Protein AF-A0A349YJ76-F1 (afdb_monomer_lite)

Radius of gyration: 10.64 Å; chains: 1; bounding box: 26×26×20 Å

Foldseek 3Di:
DDDLVVQPAPDPPDQWKWWAAPNDTFTFDQGPVNQWTAGPVSPDIGGPVRTPDMDGDDD

Secondary structure (DSSP, 8-state):
---HHHHS-S---SPPEEEEETTEEEEEEEPTTSSEEEETTSS-EEETTT-SEEEPPP-

Structure (mmCIF, N/CA/C/O backbone):
data_AF-A0A349YJ76-F1
#
_entry.id   AF-A0A349YJ76-F1
#
loop_
_atom_site.group_PDB
_atom_site.id
_atom_site.type_symbol
_atom_site.label_atom_id
_atom_site.label_alt_id
_atom_site.label_comp_id
_atom_site.label_asym_id
_atom_site.label_entity_id
_atom_site.label_seq_id
_atom_site.pdbx_PDB_ins_code
_atom_site.Cartn_x
_atom_site.Cartn_y
_atom_site.Cartn_z
_atom_site.occupancy
_atom_site.B_iso_or_equiv
_atom_site.auth_seq_id
_atom_site.auth_comp_id
_atom_site.auth_asym_id
_atom_site.auth_atom_id
_atom_site.pdbx_PDB_model_num
ATOM 1 N N . MET A 1 1 ? -9.681 -12.967 7.311 1.00 53.75 1 MET A N 1
ATOM 2 C CA . MET A 1 1 ? -9.860 -12.239 6.036 1.00 53.75 1 MET A CA 1
ATOM 3 C C . MET A 1 1 ? -9.939 -10.757 6.373 1.00 53.75 1 MET A C 1
ATOM 5 O O . MET A 1 1 ? -10.897 -10.347 7.016 1.00 53.75 1 MET A O 1
ATOM 9 N N . VAL A 1 2 ? -8.886 -9.991 6.084 1.00 55.44 2 VAL A N 1
ATOM 10 C CA . VAL A 1 2 ? -8.807 -8.563 6.440 1.00 55.44 2 VAL A CA 1
ATOM 11 C C . VAL A 1 2 ? -9.686 -7.772 5.469 1.00 55.44 2 VAL A C 1
ATOM 13 O O . VAL A 1 2 ? -9.548 -7.910 4.256 1.00 55.44 2 VAL A O 1
ATOM 16 N N . SER A 1 3 ? -10.638 -6.993 5.988 1.00 61.78 3 SER A N 1
ATOM 17 C CA . SER A 1 3 ? -11.550 -6.194 5.162 1.00 61.78 3 SER A CA 1
ATOM 18 C C . SER A 1 3 ? -10.898 -4.864 4.792 1.00 61.78 3 SER A C 1
ATOM 20 O O . SER A 1 3 ? -10.572 -4.058 5.667 1.00 61.78 3 SER A O 1
ATOM 22 N N . ILE A 1 4 ? -10.758 -4.624 3.486 1.00 58.91 4 ILE A N 1
ATOM 23 C CA . ILE A 1 4 ? -10.206 -3.390 2.908 1.00 58.91 4 ILE A CA 1
ATOM 24 C C . ILE A 1 4 ? -10.927 -2.158 3.459 1.00 58.91 4 ILE A C 1
ATOM 26 O O . ILE A 1 4 ? -10.272 -1.194 3.827 1.00 58.91 4 ILE A O 1
ATOM 30 N N . LYS A 1 5 ? -12.258 -2.215 3.623 1.00 61.69 5 LYS A N 1
ATOM 31 C CA . LYS A 1 5 ? -13.078 -1.080 4.087 1.00 61.69 5 LYS A CA 1
ATOM 32 C C . LYS A 1 5 ? -12.676 -0.521 5.456 1.00 61.69 5 LYS A C 1
ATOM 34 O O . LYS A 1 5 ? -12.977 0.634 5.726 1.00 61.69 5 LYS A O 1
ATOM 39 N N . VAL A 1 6 ? -12.037 -1.322 6.310 1.00 63.34 6 VAL A N 1
ATOM 40 C CA . VAL A 1 6 ? -11.576 -0.884 7.640 1.00 63.34 6 VAL A CA 1
ATOM 41 C C . VAL A 1 6 ? -10.236 -0.144 7.552 1.00 63.34 6 VAL A C 1
ATOM 43 O O . VAL A 1 6 ? -9.946 0.683 8.405 1.00 63.34 6 VAL A O 1
ATOM 46 N N . HIS A 1 7 ? -9.458 -0.409 6.500 1.00 60.47 7 HIS A N 1
ATOM 47 C CA . HIS A 1 7 ? -8.086 0.071 6.337 1.00 60.47 7 HIS A CA 1
ATOM 48 C C . HIS A 1 7 ? -7.942 1.102 5.214 1.00 60.47 7 HIS A C 1
ATOM 50 O O . HIS A 1 7 ? -6.833 1.568 4.989 1.00 60.47 7 HIS A O 1
ATOM 56 N N . ILE A 1 8 ? -9.025 1.468 4.506 1.00 59.84 8 ILE A N 1
ATOM 57 C CA . ILE A 1 8 ? -8.993 2.601 3.569 1.00 59.84 8 ILE A CA 1
ATOM 58 C C . ILE A 1 8 ? -8.585 3.834 4.387 1.00 59.84 8 ILE A C 1
ATOM 60 O O . ILE A 1 8 ? -9.350 4.231 5.275 1.00 59.84 8 ILE A O 1
ATOM 64 N N . PRO A 1 9 ? -7.418 4.442 4.111 1.00 54.84 9 PRO A N 1
ATOM 65 C CA . PRO A 1 9 ? -6.993 5.645 4.806 1.00 54.84 9 PRO A CA 1
ATOM 66 C C . PRO A 1 9 ? -8.070 6.717 4.626 1.00 54.84 9 PRO A C 1
ATOM 68 O O . PRO A 1 9 ? -8.421 7.072 3.499 1.00 54.84 9 PRO A O 1
ATOM 71 N N . LYS A 1 10 ? -8.632 7.234 5.727 1.00 56.72 10 LYS A N 1
ATOM 72 C CA . LYS A 1 10 ? -9.611 8.339 5.670 1.00 56.72 10 LYS A CA 1
ATOM 73 C C . LYS A 1 10 ? -8.983 9.62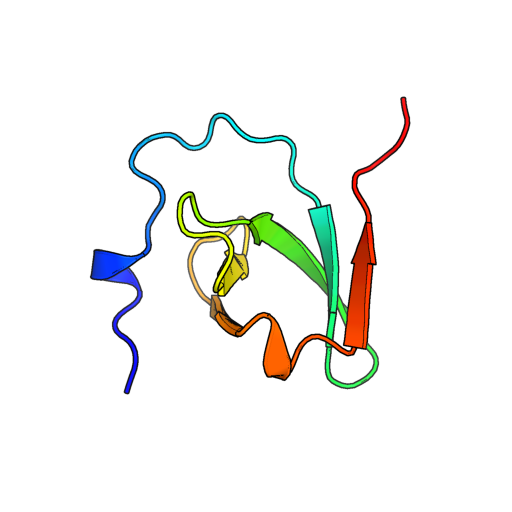1 5.124 1.00 56.72 10 LYS A C 1
ATOM 75 O O . LYS A 1 10 ? -9.697 10.500 4.645 1.00 56.72 10 LYS A O 1
ATOM 80 N N . SER A 1 11 ? -7.657 9.710 5.173 1.00 51.44 11 SER A N 1
ATOM 81 C CA . SER A 1 11 ? -6.874 10.707 4.469 1.00 51.44 11 SER A CA 1
ATOM 82 C C . SER A 1 11 ? -5.882 9.983 3.555 1.00 51.44 11 SER A C 1
ATOM 84 O O . SER A 1 11 ? -4.98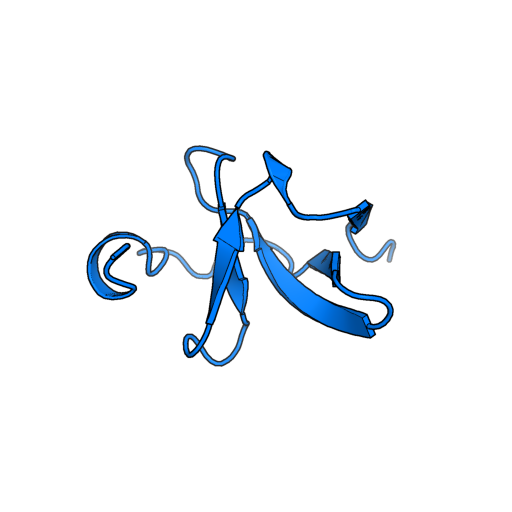6 9.289 4.016 1.00 51.44 11 SER A O 1
ATOM 86 N N . ALA A 1 12 ? -6.045 10.120 2.240 1.00 52.59 12 ALA A N 1
ATOM 87 C CA . ALA A 1 12 ? -5.045 9.711 1.249 1.00 52.59 12 ALA A CA 1
ATOM 88 C C . ALA A 1 12 ? -3.906 10.751 1.168 1.00 52.59 12 ALA A C 1
ATOM 90 O O . ALA A 1 12 ? -3.492 11.140 0.079 1.00 52.59 12 ALA A O 1
ATOM 91 N N . LYS A 1 13 ? -3.501 11.316 2.316 1.00 50.22 13 LYS A N 1
ATOM 92 C CA . LYS A 1 13 ? -2.563 12.446 2.377 1.00 50.22 13 LYS A CA 1
ATOM 93 C C . LYS A 1 13 ? -1.099 12.029 2.366 1.00 50.22 13 LYS A C 1
ATOM 95 O O . LYS A 1 13 ? -0.255 12.905 2.200 1.00 50.22 13 LYS A O 1
ATOM 100 N N . ASP A 1 14 ? -0.805 10.743 2.489 1.00 66.75 14 ASP A N 1
ATOM 101 C CA . ASP A 1 14 ? 0.574 10.296 2.576 1.00 66.75 14 ASP A CA 1
ATOM 102 C C . ASP A 1 14 ? 1.145 9.959 1.207 1.00 66.75 14 ASP A C 1
ATOM 104 O O . ASP A 1 14 ? 0.504 9.347 0.350 1.00 66.75 14 ASP A O 1
ATOM 108 N N . THR A 1 15 ? 2.371 10.427 0.999 1.00 79.44 15 THR A N 1
ATOM 109 C CA . THR A 1 15 ? 3.179 10.157 -0.182 1.00 79.44 15 THR A CA 1
ATOM 110 C C . THR A 1 15 ? 3.167 8.653 -0.469 1.00 79.44 15 THR A C 1
ATOM 112 O O . THR A 1 15 ? 3.523 7.870 0.416 1.00 79.44 15 THR A O 1
ATOM 115 N N . PRO A 1 16 ? 2.763 8.220 -1.678 1.00 86.88 16 PRO A N 1
ATOM 116 C CA . PRO A 1 16 ? 2.772 6.806 -2.014 1.00 86.88 16 PRO A CA 1
ATOM 117 C C . PRO A 1 16 ? 4.196 6.260 -1.919 1.00 86.88 16 PRO A C 1
ATOM 119 O O . PRO A 1 16 ? 5.150 6.925 -2.317 1.00 86.88 16 PRO A O 1
ATOM 122 N N . CYS A 1 17 ? 4.332 5.039 -1.423 1.00 90.06 17 CYS A N 1
ATOM 123 C CA . CYS A 1 17 ? 5.596 4.328 -1.317 1.00 90.06 17 CYS A CA 1
ATOM 124 C C . CYS A 1 17 ? 5.622 3.136 -2.276 1.00 90.06 17 CYS A C 1
ATOM 126 O O . CYS A 1 17 ? 4.586 2.556 -2.621 1.00 90.06 17 CYS A O 1
ATOM 128 N N . TRP A 1 18 ? 6.824 2.777 -2.718 1.00 93.88 18 TRP A N 1
ATOM 129 C CA . TRP A 1 18 ? 7.050 1.534 -3.438 1.00 93.88 18 TRP A CA 1
ATOM 130 C C . TRP A 1 18 ? 7.134 0.400 -2.434 1.00 93.88 18 TRP A C 1
ATOM 132 O O . TRP A 1 18 ? 7.959 0.459 -1.528 1.00 93.88 18 TRP A O 1
ATOM 142 N N . VAL A 1 19 ? 6.323 -0.636 -2.616 1.00 94.38 19 VAL A N 1
ATOM 143 C CA . VAL A 1 19 ? 6.389 -1.875 -1.837 1.00 94.38 19 VAL A CA 1
ATOM 144 C C . VAL A 1 19 ? 6.872 -3.008 -2.729 1.00 94.38 19 VAL A C 1
ATOM 146 O O . VAL A 1 19 ? 6.429 -3.139 -3.868 1.00 94.38 19 VAL A O 1
ATOM 149 N N . PHE A 1 20 ? 7.787 -3.825 -2.222 1.00 95.25 20 PHE A N 1
ATOM 150 C CA . PHE A 1 20 ? 8.274 -5.031 -2.877 1.00 95.25 20 PHE A CA 1
ATOM 151 C C . PHE A 1 20 ? 7.688 -6.258 -2.181 1.00 95.25 20 PHE A C 1
ATOM 153 O O . PHE A 1 20 ? 7.944 -6.499 -0.999 1.00 95.25 20 PHE A O 1
ATOM 160 N N . ILE A 1 21 ? 6.891 -7.030 -2.914 1.00 93.00 21 ILE A N 1
ATOM 161 C CA . ILE A 1 21 ? 6.212 -8.226 -2.415 1.00 93.00 21 ILE A CA 1
ATOM 162 C C . ILE A 1 21 ? 6.155 -9.288 -3.514 1.00 93.00 21 ILE A C 1
ATOM 164 O O . ILE A 1 21 ? 5.911 -8.972 -4.678 1.00 93.00 21 ILE A O 1
ATOM 168 N N . ASP A 1 22 ? 6.427 -10.545 -3.161 1.00 90.25 22 ASP A N 1
ATOM 169 C CA . ASP A 1 22 ? 6.394 -11.694 -4.080 1.00 90.25 22 ASP A CA 1
ATOM 170 C C . ASP A 1 22 ? 7.149 -11.467 -5.409 1.00 90.25 22 ASP A C 1
ATOM 172 O O . ASP A 1 22 ? 6.697 -11.850 -6.492 1.00 90.25 22 ASP A O 1
ATOM 176 N N . GLY A 1 23 ? 8.307 -10.802 -5.345 1.00 91.94 23 GLY A N 1
ATOM 177 C CA . GLY A 1 23 ? 9.134 -10.528 -6.524 1.00 91.94 23 GLY A CA 1
ATOM 178 C C . GLY A 1 23 ? 8.633 -9.386 -7.415 1.00 91.94 23 GLY A C 1
ATOM 179 O O . GLY A 1 23 ? 9.137 -9.223 -8.527 1.00 91.94 23 GLY A O 1
ATOM 180 N N . LYS A 1 24 ? 7.645 -8.601 -6.970 1.00 92.94 24 LYS A N 1
ATOM 181 C CA . LYS A 1 24 ? 7.049 -7.500 -7.737 1.00 92.94 24 LYS A CA 1
ATOM 182 C C . LYS A 1 24 ? 6.998 -6.218 -6.922 1.00 92.94 24 LYS A C 1
ATOM 184 O O . LYS A 1 24 ? 6.855 -6.245 -5.704 1.00 92.94 24 LYS A O 1
ATOM 189 N N . TYR A 1 25 ? 7.075 -5.096 -7.628 1.00 93.75 25 TYR A N 1
ATOM 190 C CA . TYR A 1 25 ? 6.811 -3.786 -7.053 1.00 93.75 25 TYR A CA 1
ATOM 191 C C . TYR A 1 25 ? 5.340 -3.415 -7.225 1.00 93.75 25 TYR A C 1
ATOM 193 O O . TYR A 1 25 ? 4.760 -3.647 -8.287 1.00 93.75 25 TYR A O 1
ATOM 201 N N . ASP A 1 26 ? 4.763 -2.814 -6.193 1.00 93.56 26 ASP A N 1
ATOM 202 C CA . ASP A 1 26 ? 3.460 -2.159 -6.240 1.00 93.56 26 ASP A CA 1
ATOM 203 C C . ASP A 1 26 ? 3.561 -0.777 -5.586 1.00 93.56 26 ASP A C 1
ATOM 205 O O . ASP A 1 26 ? 4.479 -0.513 -4.805 1.00 93.56 26 ASP A O 1
ATOM 209 N N . LEU A 1 27 ? 2.628 0.109 -5.920 1.00 92.38 27 LEU A N 1
ATOM 210 C CA . LEU A 1 27 ? 2.538 1.426 -5.304 1.00 92.38 27 LEU A CA 1
ATOM 211 C C . LEU A 1 27 ? 1.421 1.411 -4.262 1.00 92.38 27 LEU A C 1
ATOM 213 O O . LEU A 1 27 ? 0.279 1.041 -4.557 1.00 92.38 27 LEU A O 1
ATOM 217 N N . ALA A 1 28 ? 1.746 1.809 -3.037 1.00 91.94 28 ALA A N 1
ATOM 218 C CA . ALA A 1 28 ? 0.827 1.708 -1.916 1.00 91.94 28 ALA A CA 1
ATOM 219 C C . ALA A 1 28 ? 0.987 2.856 -0.914 1.00 91.94 28 ALA A C 1
ATOM 221 O O . ALA A 1 28 ? 2.005 3.542 -0.868 1.00 91.94 28 ALA A O 1
ATOM 222 N N . TYR A 1 29 ? -0.034 3.042 -0.089 1.00 89.50 29 TYR A N 1
ATOM 223 C CA . TYR A 1 29 ? -0.030 3.926 1.068 1.00 89.50 29 TYR A CA 1
ATOM 224 C C . TYR A 1 29 ? 0.214 3.103 2.330 1.00 89.50 29 TYR A C 1
ATOM 226 O O . TYR A 1 29 ? -0.474 2.101 2.530 1.00 89.50 29 TYR A O 1
ATOM 234 N N . LEU A 1 30 ? 1.157 3.518 3.175 1.00 88.75 30 LEU A N 1
ATOM 235 C CA . LEU A 1 30 ? 1.293 2.978 4.530 1.00 88.75 30 LEU A CA 1
ATOM 236 C C . LEU A 1 30 ? 0.095 3.457 5.366 1.00 88.75 30 LEU A C 1
ATOM 238 O O . LEU A 1 30 ? -0.277 4.627 5.300 1.00 88.75 30 LEU A O 1
ATOM 242 N N . THR A 1 31 ? -0.557 2.555 6.095 1.00 85.69 31 THR A N 1
ATOM 243 C CA . THR A 1 31 ? -1.682 2.907 6.972 1.00 85.69 31 THR A CA 1
ATOM 244 C C . THR A 1 31 ? -1.212 3.710 8.186 1.00 85.69 31 THR A C 1
ATOM 246 O O . THR A 1 31 ? -0.067 3.589 8.602 1.00 85.69 31 THR A O 1
ATOM 249 N N . GLU A 1 32 ? -2.107 4.496 8.798 1.00 83.00 32 GLU A N 1
ATOM 250 C CA . GLU A 1 32 ? -1.788 5.337 9.973 1.00 83.00 32 GLU A CA 1
ATOM 251 C C . GLU A 1 32 ? -1.263 4.537 11.180 1.00 83.00 32 GLU A C 1
ATOM 253 O O . GLU A 1 32 ? -0.534 5.069 12.010 1.00 83.00 32 GLU A O 1
ATOM 258 N N . ASP A 1 33 ? -1.642 3.262 11.298 1.00 83.69 33 ASP A N 1
ATOM 259 C CA . ASP A 1 33 ? -1.141 2.357 12.335 1.00 83.69 33 ASP A CA 1
ATOM 260 C C . ASP A 1 33 ? 0.181 1.666 11.960 1.00 83.69 33 ASP A C 1
ATOM 262 O O . ASP A 1 33 ? 0.670 0.848 12.737 1.00 83.69 33 ASP A O 1
ATOM 266 N N . GLU A 1 34 ? 0.722 1.971 10.776 1.00 86.94 34 GLU A N 1
ATOM 267 C CA . GLU A 1 34 ? 1.956 1.447 10.181 1.00 86.94 34 GLU A CA 1
ATOM 268 C C . GLU A 1 34 ? 2.027 -0.088 10.095 1.00 86.94 34 GLU A C 1
ATOM 270 O O . GLU A 1 34 ? 3.102 -0.675 9.997 1.00 86.94 34 GLU A O 1
ATOM 275 N N . LYS A 1 35 ? 0.879 -0.777 10.113 1.00 88.81 35 LYS A N 1
ATOM 276 C CA . LYS A 1 35 ? 0.824 -2.252 10.063 1.00 88.81 35 LYS A CA 1
ATOM 277 C C . LYS A 1 35 ? 0.577 -2.804 8.671 1.00 88.81 35 LYS A C 1
ATOM 279 O O . LYS A 1 35 ? 0.862 -3.980 8.414 1.00 88.81 35 LYS A O 1
ATOM 284 N N . TYR A 1 36 ? 0.018 -1.986 7.787 1.00 90.19 36 TYR A N 1
ATOM 285 C CA . TYR A 1 36 ? -0.420 -2.417 6.474 1.00 90.19 36 TYR A CA 1
ATOM 286 C C . TYR A 1 36 ? -0.074 -1.390 5.405 1.00 90.19 36 TYR A C 1
ATOM 288 O O . TYR A 1 36 ? 0.029 -0.196 5.653 1.00 90.19 36 TYR A O 1
ATOM 296 N N . PHE A 1 37 ? 0.024 -1.872 4.178 1.00 90.75 37 PHE A N 1
ATOM 297 C CA . PHE A 1 37 ? 0.040 -1.059 2.981 1.00 90.75 37 PHE A CA 1
ATOM 298 C C . PHE A 1 37 ? -1.247 -1.290 2.209 1.00 90.75 37 PHE A C 1
ATOM 300 O O . PHE A 1 37 ? -1.678 -2.432 2.046 1.00 90.75 37 PHE A O 1
ATOM 307 N N . VAL A 1 38 ? -1.847 -0.226 1.695 1.00 90.31 38 VAL A N 1
ATOM 308 C CA . VAL A 1 38 ? -3.026 -0.295 0.829 1.00 90.31 38 VAL A CA 1
ATOM 309 C C . VAL A 1 38 ? -2.622 0.151 -0.561 1.00 90.31 38 VAL A C 1
ATOM 311 O O . VAL A 1 38 ? -2.082 1.244 -0.711 1.00 90.31 38 VAL A O 1
ATOM 314 N N . SER A 1 39 ? -2.869 -0.675 -1.579 1.00 90.19 39 SER A N 1
ATOM 315 C CA . SER A 1 39 ? -2.554 -0.296 -2.959 1.00 90.19 39 SER A CA 1
ATOM 316 C C . SER A 1 39 ? -3.253 1.012 -3.336 1.00 90.19 39 SER A C 1
ATOM 318 O O . SER A 1 39 ? -4.362 1.286 -2.873 1.00 90.19 39 SER A O 1
ATOM 320 N N . ILE A 1 40 ? -2.630 1.820 -4.199 1.00 88.69 40 ILE A N 1
ATOM 321 C CA . ILE A 1 40 ? -3.200 3.121 -4.601 1.00 88.69 40 ILE A CA 1
ATOM 322 C C . ILE A 1 40 ? -4.570 3.010 -5.289 1.00 88.69 40 ILE A C 1
ATOM 324 O O . ILE A 1 40 ? -5.341 3.964 -5.306 1.00 88.69 40 ILE A O 1
ATOM 328 N N . ASP A 1 41 ? -4.880 1.846 -5.865 1.00 85.88 41 ASP A N 1
ATOM 329 C CA . ASP A 1 41 ? -6.177 1.549 -6.474 1.00 85.88 41 ASP A CA 1
ATOM 330 C C . ASP A 1 41 ? -7.200 0.987 -5.469 1.00 85.88 41 ASP A C 1
ATOM 332 O O . ASP A 1 41 ? -8.324 0.658 -5.850 1.00 85.88 41 ASP A O 1
ATOM 336 N N . TYR A 1 42 ? -6.813 0.879 -4.193 1.00 84.62 42 TYR A N 1
ATOM 337 C CA . TYR A 1 42 ? -7.599 0.382 -3.063 1.00 84.62 42 TYR A CA 1
ATOM 338 C C . TYR A 1 42 ? -8.158 -1.035 -3.248 1.00 84.62 42 TYR A C 1
ATOM 340 O O . TYR A 1 42 ? -9.171 -1.395 -2.643 1.00 84.62 42 TYR A O 1
ATOM 348 N N . LYS A 1 43 ? -7.518 -1.865 -4.081 1.00 86.38 43 LYS A N 1
ATOM 349 C CA . LYS A 1 43 ? -7.945 -3.256 -4.319 1.00 86.38 43 LYS A CA 1
ATOM 350 C C . LYS A 1 43 ? -7.201 -4.277 -3.47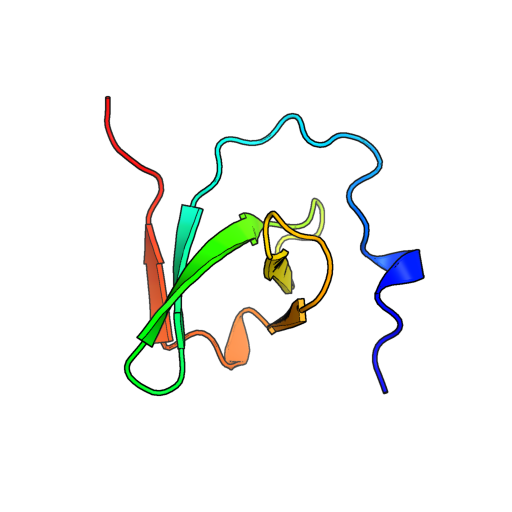5 1.00 86.38 43 LYS A C 1
ATOM 352 O O . LYS A 1 43 ? -7.657 -5.417 -3.378 1.00 86.38 43 LYS A O 1
ATOM 357 N N . ARG A 1 44 ? -6.052 -3.909 -2.908 1.00 88.19 44 ARG A N 1
ATOM 358 C CA . ARG A 1 44 ? -5.155 -4.836 -2.213 1.00 88.19 44 ARG A CA 1
ATOM 359 C C . ARG A 1 44 ? -4.658 -4.232 -0.913 1.00 88.19 44 ARG A C 1
ATOM 361 O O . ARG A 1 44 ? -4.508 -3.019 -0.791 1.00 88.19 44 ARG A O 1
ATOM 368 N N . VAL A 1 45 ? -4.411 -5.113 0.049 1.00 90.38 45 VAL A N 1
ATOM 369 C CA . VAL A 1 45 ? -3.822 -4.783 1.345 1.00 90.38 45 VAL A CA 1
ATOM 370 C C . VAL A 1 45 ? -2.691 -5.764 1.594 1.00 90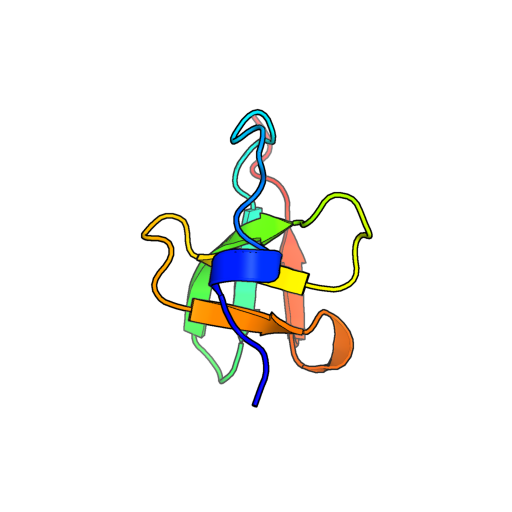.38 45 VAL A C 1
ATOM 372 O O . VAL A 1 45 ? -2.888 -6.975 1.479 1.00 90.38 45 VAL A O 1
ATOM 375 N N . TYR A 1 46 ? -1.528 -5.235 1.940 1.00 90.44 46 TYR A N 1
ATOM 376 C CA . TYR A 1 46 ? -0.325 -5.994 2.246 1.00 90.44 46 TYR A CA 1
ATOM 377 C C . TYR A 1 46 ? 0.036 -5.760 3.709 1.00 90.44 46 TYR A C 1
ATOM 379 O O . TYR A 1 46 ? 0.016 -4.624 4.164 1.00 90.44 46 TYR A O 1
ATOM 387 N N . SER A 1 47 ? 0.342 -6.808 4.470 1.00 91.44 47 SER A N 1
ATOM 388 C CA . SER A 1 47 ? 0.864 -6.620 5.830 1.00 91.44 47 SER A CA 1
ATOM 389 C C . SER A 1 47 ? 2.336 -6.217 5.768 1.00 91.44 47 SER A C 1
ATOM 391 O O . SER A 1 47 ? 3.076 -6.739 4.935 1.00 91.44 47 SER A O 1
ATOM 393 N N . LEU A 1 48 ? 2.772 -5.326 6.661 1.00 89.81 48 LEU A N 1
ATOM 394 C CA . LEU A 1 48 ? 4.182 -4.952 6.783 1.00 89.81 48 LEU A CA 1
ATOM 395 C C . LEU A 1 48 ? 5.086 -6.181 6.988 1.00 89.81 48 LEU A C 1
ATOM 397 O O . LEU A 1 48 ? 6.190 -6.212 6.461 1.00 89.81 48 LEU A O 1
ATOM 401 N N . GLU A 1 49 ? 4.595 -7.218 7.672 1.00 91.44 49 GLU A N 1
ATOM 402 C CA . GLU A 1 49 ? 5.345 -8.454 7.942 1.00 91.44 49 GLU A CA 1
ATOM 403 C C . GLU A 1 49 ? 5.620 -9.301 6.690 1.00 91.44 49 GLU A C 1
ATOM 405 O O . GLU A 1 49 ? 6.565 -10.086 6.677 1.00 91.44 49 GLU A O 1
ATOM 410 N N . VAL A 1 50 ? 4.798 -9.168 5.642 1.00 90.50 50 VAL A N 1
ATOM 411 C CA . VAL A 1 50 ? 4.950 -9.939 4.392 1.00 90.50 50 VAL A CA 1
ATOM 412 C C . VAL A 1 50 ? 5.620 -9.137 3.276 1.00 90.50 50 VAL A C 1
ATOM 414 O O . VAL A 1 50 ? 6.045 -9.705 2.270 1.00 90.50 50 VAL A O 1
ATOM 417 N N . VAL A 1 51 ? 5.720 -7.815 3.434 1.00 91.94 51 VAL A N 1
ATOM 418 C CA . VAL A 1 51 ? 6.432 -6.946 2.495 1.00 91.94 51 VAL A CA 1
ATOM 419 C C . VAL A 1 51 ? 7.934 -7.153 2.680 1.00 91.94 51 VAL A C 1
ATOM 421 O O . VAL A 1 51 ? 8.475 -7.007 3.770 1.00 91.94 51 VAL A O 1
ATOM 424 N N . SER A 1 52 ? 8.625 -7.487 1.592 1.00 94.25 52 SER A N 1
ATOM 425 C CA . SER A 1 52 ? 10.068 -7.765 1.600 1.00 94.25 52 SER A CA 1
ATOM 426 C C . SER A 1 52 ? 10.920 -6.493 1.666 1.00 94.25 52 SER A C 1
ATOM 428 O O . SER A 1 52 ? 12.093 -6.543 2.026 1.00 94.25 52 SER A O 1
ATOM 430 N N . GLY A 1 53 ? 10.345 -5.348 1.306 1.00 92.56 53 GLY A N 1
ATOM 431 C CA . GLY A 1 53 ? 10.979 -4.043 1.433 1.00 92.56 53 GLY A CA 1
ATOM 432 C C . GLY A 1 53 ? 10.077 -2.944 0.898 1.00 92.56 53 GLY A C 1
ATOM 433 O O . GLY A 1 53 ? 9.192 -3.205 0.085 1.00 92.56 53 GLY A O 1
ATOM 434 N N . TRP A 1 54 ? 10.292 -1.714 1.347 1.00 93.56 54 TRP A N 1
ATOM 435 C CA . TRP A 1 54 ? 9.564 -0.561 0.835 1.00 93.56 54 TRP A CA 1
ATOM 436 C C . TRP A 1 54 ? 10.400 0.712 0.925 1.00 93.56 54 TRP A C 1
ATOM 438 O O . TRP A 1 54 ? 11.348 0.791 1.708 1.00 93.56 54 TRP A O 1
ATOM 448 N N . SER A 1 55 ? 10.072 1.699 0.097 1.00 90.81 55 SER A N 1
ATOM 449 C CA . SER A 1 55 ? 10.747 2.994 0.093 1.00 90.81 55 SER A CA 1
ATOM 450 C C . SER A 1 55 ? 9.806 4.121 -0.307 1.00 90.81 55 SER A C 1
ATOM 452 O O . SER A 1 55 ? 8.909 3.963 -1.138 1.00 90.81 55 SER A O 1
ATOM 454 N N . ILE A 1 56 ? 10.025 5.288 0.292 1.00 87.69 56 ILE A N 1
ATOM 455 C CA . ILE A 1 56 ? 9.356 6.524 -0.105 1.00 87.69 56 ILE A CA 1
ATOM 456 C C . ILE A 1 56 ? 10.123 7.085 -1.315 1.00 87.69 56 ILE A C 1
ATOM 458 O O . ILE A 1 56 ? 11.359 7.114 -1.278 1.00 87.69 56 ILE A O 1
ATOM 462 N N . PRO A 1 57 ? 9.444 7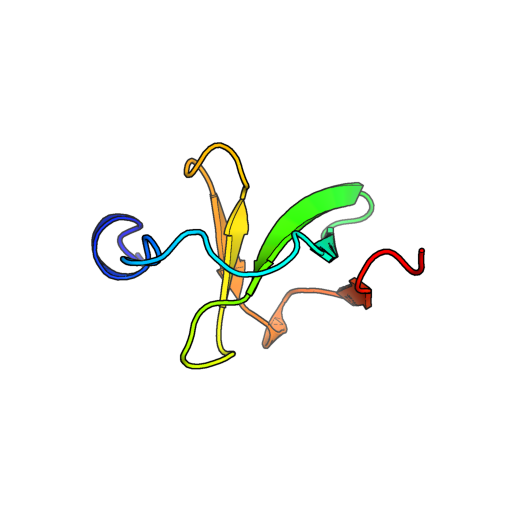.512 -2.394 1.00 76.31 57 PRO A N 1
ATOM 463 C CA . PRO A 1 57 ? 10.102 8.184 -3.504 1.00 76.31 57 PRO A CA 1
ATOM 464 C C . PRO A 1 57 ? 10.816 9.433 -2.981 1.00 76.31 57 PRO A C 1
ATOM 466 O O . PRO A 1 57 ? 10.203 10.308 -2.372 1.00 76.31 57 PRO A O 1
ATOM 469 N N . SER A 1 58 ? 12.131 9.483 -3.184 1.00 69.38 58 SER A N 1
ATOM 470 C CA . SER A 1 58 ? 12.906 10.695 -2.924 1.00 69.38 58 SER A CA 1
ATOM 471 C C . SER A 1 58 ? 12.635 11.710 -4.045 1.00 69.38 58 SER A C 1
ATOM 473 O O . SER A 1 58 ? 12.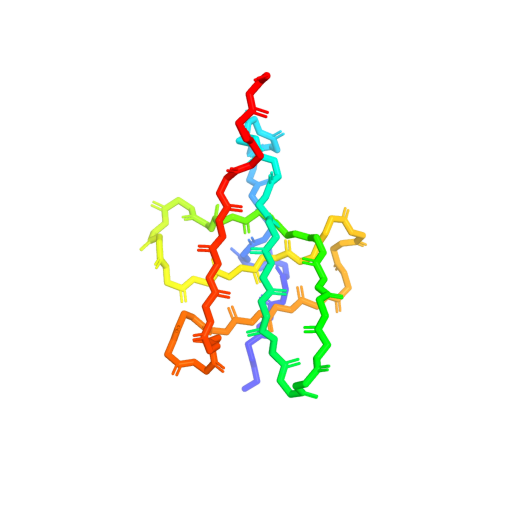508 11.277 -5.194 1.00 69.38 58 SER A O 1
ATOM 475 N N . PRO A 1 59 ? 12.487 13.010 -3.727 1.00 62.62 59 PRO A N 1
ATOM 476 C CA . PRO A 1 59 ? 12.273 14.062 -4.721 1.00 62.62 59 PRO A CA 1
ATOM 477 C C . PRO A 1 59 ? 13.452 14.233 -5.686 1.00 62.62 59 PRO A C 1
ATOM 479 O O . PRO A 1 59 ? 14.596 13.891 -5.303 1.00 62.62 59 PRO A O 1
#

Sequence (59 aa):
MVSIKVHIPKSAKDTPCWVFIDGKYDLAYLTEDEKYFVSIDYKRVYSLEVVSGWSIPSP

pLDDT: mean 81.22, std 14.39, range [50.22, 95.25]